Protein AF-A0AAW8H2S9-F1 (afdb_monomer_lite)

Radius of gyration: 12.81 Å; chains: 1; bounding box: 28×32×35 Å

Organism: NCBI:txid885040

Secondary structure (DSSP, 8-state):
--HHHHHHHHHHHHHHHHHHHHHTTSSSPPPHHHHHHHHHHHHHHHHGGGT--HHHHHHHHHHHTTSS----

Foldseek 3Di:
DDPVLVVLLLVLLVVLLVQLVVQQVDPPRDDSCVRNVVSLVVSCVVSVVSVDDSVRSVVSNCVVVVNDDDDD

Structure (mmCIF, N/CA/C/O backbone):
data_AF-A0AAW8H2S9-F1
#
_entry.id   AF-A0AAW8H2S9-F1
#
loop_
_atom_site.group_PDB
_atom_site.id
_atom_site.type_symbol
_atom_site.label_atom_id
_atom_site.label_alt_id
_atom_site.label_comp_id
_atom_site.label_asym_id
_atom_site.label_entity_id
_atom_site.label_seq_id
_atom_site.pdbx_PDB_ins_code
_atom_site.Car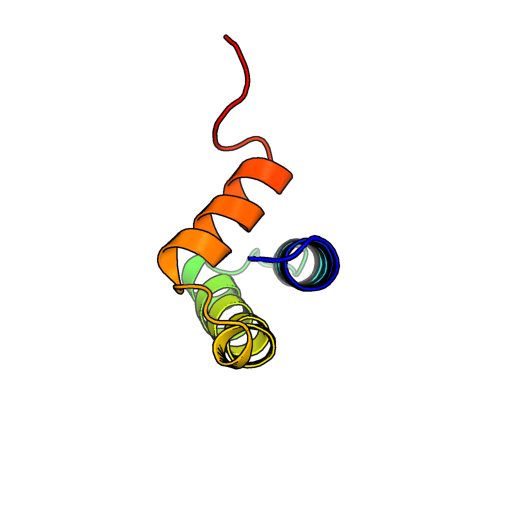tn_x
_atom_site.Cartn_y
_atom_site.Cartn_z
_atom_site.occupancy
_atom_site.B_iso_or_equiv
_atom_site.auth_seq_id
_atom_site.auth_comp_id
_atom_site.auth_asym_id
_atom_site.auth_atom_id
_atom_site.pdbx_PDB_model_num
ATOM 1 N N . MET A 1 1 ? -12.253 5.709 13.166 1.00 73.56 1 MET A N 1
ATOM 2 C CA . MET A 1 1 ? -11.068 4.847 12.950 1.00 73.56 1 MET A CA 1
ATOM 3 C C . MET A 1 1 ? -10.157 5.051 14.147 1.00 73.56 1 MET A C 1
ATOM 5 O O . MET A 1 1 ? -10.082 6.187 14.587 1.00 73.56 1 MET A O 1
ATOM 9 N N . ASN A 1 2 ? -9.570 4.006 14.735 1.00 91.00 2 ASN A N 1
ATOM 10 C CA . ASN A 1 2 ? -8.668 4.184 15.883 1.00 91.00 2 ASN A CA 1
ATOM 11 C C . ASN A 1 2 ? -7.206 4.323 15.419 1.00 91.00 2 ASN A C 1
ATOM 13 O O . ASN A 1 2 ? -6.869 3.918 14.303 1.00 91.00 2 ASN A O 1
ATOM 17 N N . GLN A 1 3 ? -6.341 4.837 16.298 1.00 93.06 3 GLN A N 1
ATOM 18 C CA . GLN A 1 3 ? -4.925 5.082 16.001 1.00 93.06 3 GLN A CA 1
ATOM 19 C C . GLN A 1 3 ? -4.196 3.828 15.494 1.00 93.06 3 GLN A C 1
ATOM 21 O O . GLN A 1 3 ? -3.394 3.902 14.567 1.00 93.06 3 GLN A O 1
ATOM 26 N N . ALA A 1 4 ? -4.483 2.658 16.072 1.00 94.06 4 ALA A N 1
ATOM 27 C CA . ALA A 1 4 ? -3.859 1.401 15.661 1.00 94.06 4 ALA A CA 1
ATOM 28 C C . ALA A 1 4 ? -4.200 1.042 14.205 1.00 94.06 4 ALA A C 1
ATOM 30 O O . ALA A 1 4 ? -3.335 0.614 13.441 1.00 94.06 4 ALA A O 1
ATOM 31 N N . THR A 1 5 ? -5.449 1.275 13.805 1.00 93.88 5 THR A N 1
ATOM 32 C CA . THR A 1 5 ? -5.928 1.026 12.444 1.00 93.88 5 THR A CA 1
ATOM 33 C C . THR A 1 5 ? -5.289 1.999 11.452 1.00 93.88 5 THR A C 1
ATOM 35 O O . THR A 1 5 ? -4.850 1.594 10.376 1.00 93.88 5 THR A O 1
ATOM 38 N N . GLU A 1 6 ? -5.185 3.279 11.816 1.00 93.81 6 GLU A N 1
ATOM 39 C CA . GLU A 1 6 ? -4.518 4.287 10.985 1.00 93.81 6 GLU A CA 1
ATOM 40 C C . GLU A 1 6 ? -3.031 3.974 10.803 1.00 93.81 6 GLU A C 1
ATOM 42 O O . GLU A 1 6 ? -2.532 3.997 9.676 1.00 93.81 6 GLU A O 1
ATOM 47 N N . ASN A 1 7 ? -2.345 3.589 11.880 1.00 95.25 7 ASN A N 1
ATOM 48 C CA . ASN A 1 7 ? -0.943 3.182 11.839 1.00 95.25 7 ASN A CA 1
ATOM 49 C C . ASN A 1 7 ? -0.741 1.952 10.940 1.00 95.25 7 ASN A C 1
ATOM 51 O O . ASN A 1 7 ? 0.189 1.927 10.134 1.00 95.25 7 ASN A O 1
ATOM 55 N N . ALA A 1 8 ? -1.628 0.954 11.024 1.00 96.25 8 ALA A N 1
ATOM 56 C CA . ALA A 1 8 ? -1.578 -0.231 10.167 1.00 96.25 8 ALA A CA 1
ATOM 57 C C . ALA A 1 8 ? -1.736 0.128 8.678 1.00 96.25 8 ALA A C 1
ATOM 59 O O . ALA A 1 8 ? -0.993 -0.374 7.832 1.00 96.25 8 ALA A O 1
ATOM 60 N N . ILE A 1 9 ? -2.647 1.051 8.354 1.00 96.56 9 ILE A N 1
ATOM 61 C CA . ILE A 1 9 ? -2.846 1.528 6.980 1.00 96.56 9 ILE A CA 1
ATOM 62 C C . ILE A 1 9 ? -1.639 2.305 6.475 1.00 96.56 9 ILE A C 1
ATOM 64 O O . ILE A 1 9 ? -1.215 2.089 5.342 1.00 96.56 9 ILE A O 1
ATOM 68 N N . GLN A 1 10 ? -1.075 3.195 7.291 1.00 95.88 10 GLN A N 1
ATOM 69 C CA . GLN A 1 10 ? 0.120 3.948 6.916 1.00 95.88 10 GLN A CA 1
ATOM 70 C C . GLN A 1 10 ? 1.321 3.025 6.691 1.00 95.88 10 GLN A C 1
ATOM 72 O O . GLN A 1 10 ? 2.044 3.189 5.706 1.00 95.88 10 GLN A O 1
ATOM 77 N N . ALA A 1 11 ? 1.506 2.023 7.555 1.00 97.56 11 ALA A N 1
ATOM 78 C CA . ALA A 1 11 ? 2.564 1.033 7.408 1.00 97.56 11 ALA A CA 1
ATOM 79 C C . ALA A 1 11 ? 2.421 0.248 6.095 1.00 97.56 11 ALA A C 1
ATOM 81 O O . ALA A 1 11 ? 3.393 0.108 5.349 1.00 97.56 11 ALA A O 1
ATOM 82 N N . GLU A 1 12 ? 1.213 -0.209 5.767 1.00 98.00 12 GLU A N 1
ATOM 83 C CA . GLU A 1 12 ? 0.969 -0.935 4.521 1.00 98.00 12 GLU A CA 1
ATOM 84 C C . GLU A 1 12 ? 1.095 -0.035 3.282 1.00 98.00 12 GLU A C 1
ATOM 86 O O . GLU A 1 12 ? 1.663 -0.442 2.268 1.00 98.00 12 GLU A O 1
ATOM 91 N N . ALA A 1 13 ? 0.645 1.219 3.367 1.00 97.19 13 ALA A N 1
ATOM 92 C CA . ALA A 1 13 ? 0.813 2.207 2.305 1.00 97.19 13 ALA A CA 1
ATOM 93 C C . ALA A 1 13 ? 2.299 2.484 2.020 1.00 97.19 13 ALA A C 1
ATOM 95 O O . ALA A 1 13 ? 2.700 2.569 0.856 1.00 97.19 13 ALA A O 1
ATOM 96 N N . LYS A 1 14 ? 3.135 2.561 3.065 1.00 97.62 14 LYS A N 1
ATOM 97 C CA . LYS A 1 14 ? 4.591 2.690 2.925 1.00 97.62 14 LYS A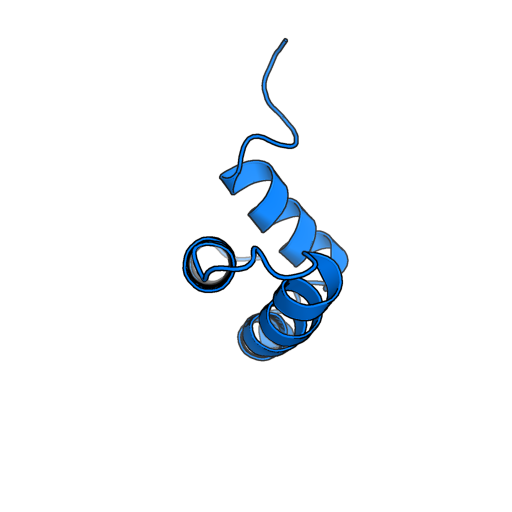 CA 1
ATOM 98 C C . LYS A 1 14 ? 5.189 1.475 2.213 1.00 97.62 14 LYS A C 1
ATOM 100 O O . LYS A 1 14 ? 5.879 1.656 1.213 1.00 97.62 14 LYS A O 1
ATOM 105 N N . ARG A 1 15 ? 4.845 0.253 2.641 1.00 98.19 15 ARG A N 1
ATOM 106 C CA . ARG A 1 15 ? 5.286 -0.993 1.978 1.00 98.19 15 ARG A CA 1
ATOM 107 C C . ARG A 1 15 ? 4.891 -1.027 0.503 1.00 98.19 15 ARG A C 1
ATOM 109 O O . ARG A 1 15 ? 5.720 -1.359 -0.339 1.00 98.19 15 ARG A O 1
ATOM 116 N N . CYS A 1 16 ? 3.658 -0.633 0.181 1.00 98.06 16 CYS A N 1
ATOM 117 C CA . CYS A 1 16 ? 3.194 -0.547 -1.201 1.00 98.06 16 CYS A CA 1
ATOM 118 C C . CYS A 1 16 ? 4.003 0.472 -2.015 1.00 98.06 16 CYS A C 1
ATOM 120 O O . CYS A 1 16 ? 4.378 0.198 -3.155 1.00 98.06 16 CYS A O 1
ATOM 122 N N . SER A 1 17 ? 4.281 1.645 -1.441 1.00 96.94 17 SER A N 1
ATOM 123 C CA . SER A 1 17 ?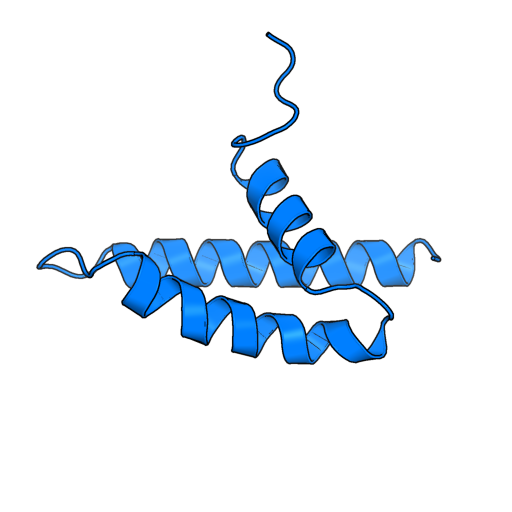 5.087 2.682 -2.089 1.00 96.94 17 SER A CA 1
ATOM 124 C C . SER A 1 17 ? 6.505 2.191 -2.387 1.00 96.94 17 SER A C 1
ATOM 126 O O . SER A 1 17 ? 6.993 2.347 -3.508 1.00 96.94 17 SER A O 1
ATOM 128 N N . ASP A 1 18 ? 7.143 1.535 -1.419 1.00 97.25 18 ASP A N 1
ATOM 129 C CA . ASP A 1 18 ? 8.495 0.997 -1.560 1.00 97.25 18 ASP A CA 1
ATOM 130 C C . ASP A 1 18 ? 8.548 -0.151 -2.577 1.00 97.25 18 ASP A C 1
ATOM 132 O O . ASP A 1 18 ? 9.457 -0.193 -3.408 1.00 97.25 18 ASP A O 1
ATOM 136 N N . ALA A 1 19 ? 7.536 -1.026 -2.596 1.00 97.00 19 ALA A N 1
ATOM 137 C CA . ALA A 1 19 ? 7.407 -2.084 -3.595 1.00 97.00 19 ALA A CA 1
ATOM 138 C C . ALA A 1 19 ? 7.284 -1.516 -5.017 1.00 97.00 19 ALA A C 1
ATOM 140 O O . ALA A 1 19 ? 7.984 -1.973 -5.922 1.00 97.00 19 ALA A O 1
ATOM 141 N N . ILE A 1 20 ? 6.458 -0.479 -5.214 1.00 95.88 20 ILE A N 1
ATOM 142 C CA . ILE A 1 20 ? 6.330 0.205 -6.509 1.00 95.88 20 ILE A CA 1
ATOM 143 C C . ILE A 1 20 ? 7.666 0.845 -6.896 1.00 95.88 20 ILE A C 1
ATOM 145 O O . ILE A 1 20 ? 8.141 0.638 -8.010 1.00 95.88 20 ILE A O 1
ATOM 149 N N . LYS A 1 21 ? 8.307 1.591 -5.987 1.00 94.38 21 LYS A N 1
ATOM 150 C CA . LYS A 1 21 ? 9.613 2.221 -6.247 1.00 94.38 21 LYS A CA 1
ATOM 151 C C . LYS A 1 21 ? 10.666 1.187 -6.630 1.00 94.38 21 LYS A C 1
ATOM 153 O O . LYS A 1 21 ? 11.424 1.433 -7.560 1.00 94.38 21 LYS A O 1
ATOM 158 N N . SER A 1 22 ? 10.704 0.047 -5.944 1.00 95.75 22 SER A N 1
ATOM 159 C CA . SER A 1 22 ? 11.635 -1.047 -6.229 1.00 95.75 22 SER A CA 1
ATOM 160 C C . SER A 1 22 ? 11.374 -1.675 -7.600 1.00 95.75 22 SER A C 1
ATOM 162 O O . SER A 1 22 ? 12.277 -1.734 -8.431 1.00 95.75 22 SER A O 1
ATOM 164 N N . ALA A 1 23 ? 10.125 -2.040 -7.895 1.00 95.06 23 ALA A N 1
ATOM 165 C CA . ALA A 1 23 ? 9.748 -2.638 -9.176 1.00 95.06 23 ALA A CA 1
ATOM 166 C C . ALA A 1 23 ? 9.987 -1.694 -10.372 1.00 95.06 23 ALA A C 1
ATOM 168 O O . ALA A 1 23 ? 10.317 -2.141 -11.467 1.00 95.06 23 ALA A O 1
ATOM 169 N N . MET A 1 24 ? 9.898 -0.379 -10.161 1.00 94.81 24 MET A N 1
ATOM 170 C CA . MET A 1 24 ? 10.192 0.631 -11.183 1.00 94.81 24 MET A CA 1
ATOM 171 C C . MET A 1 24 ? 11.696 0.842 -11.453 1.00 94.8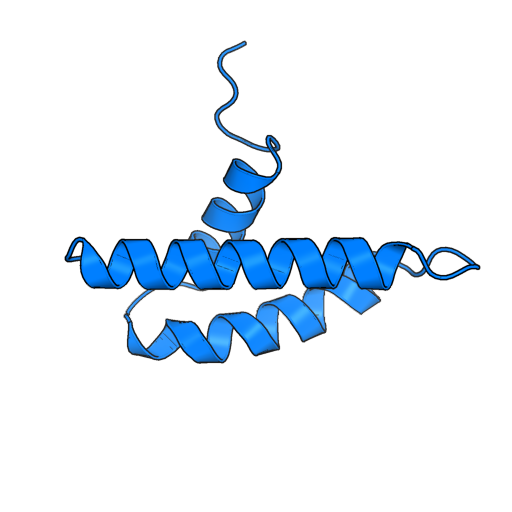1 24 MET A C 1
ATOM 173 O O . MET A 1 24 ? 12.025 1.549 -12.406 1.00 94.81 24 MET A O 1
ATOM 177 N N . LYS A 1 25 ? 12.610 0.271 -10.647 1.00 94.75 25 LYS A N 1
ATOM 178 C CA . LYS A 1 25 ? 14.074 0.375 -10.854 1.00 94.75 25 LYS A CA 1
ATOM 179 C C . LYS A 1 25 ? 14.616 -0.585 -11.920 1.00 94.75 25 LYS A C 1
ATOM 181 O O . LYS A 1 25 ? 15.759 -0.421 -12.343 1.00 94.75 25 LYS A O 1
ATOM 186 N N . VAL A 1 26 ? 13.826 -1.569 -12.351 1.00 93.00 26 VAL A N 1
ATOM 187 C CA . VAL A 1 26 ? 14.223 -2.540 -13.384 1.00 93.00 26 VAL A CA 1
ATOM 188 C C . VAL A 1 26 ? 14.399 -1.838 -14.739 1.00 93.00 26 VAL A C 1
ATOM 190 O O . VAL A 1 26 ? 13.676 -0.888 -15.044 1.00 93.00 26 VAL A O 1
ATOM 193 N N . LYS A 1 27 ? 15.375 -2.289 -15.544 1.00 89.44 27 LYS A N 1
ATOM 194 C CA . LYS A 1 27 ? 15.620 -1.797 -16.909 1.00 89.44 27 LYS A CA 1
ATOM 195 C C . LYS A 1 27 ? 15.252 -2.867 -17.952 1.00 89.44 27 LYS A C 1
ATOM 197 O O . LYS A 1 27 ? 15.652 -4.013 -17.765 1.00 89.44 27 LYS A O 1
ATOM 202 N N . PRO A 1 28 ? 14.558 -2.501 -19.049 1.00 89.69 28 PRO A N 1
ATOM 203 C CA . PRO A 1 28 ? 13.999 -1.175 -19.336 1.00 89.69 28 PRO A CA 1
ATOM 204 C C . PRO A 1 28 ? 12.906 -0.782 -18.332 1.00 89.69 28 PRO A C 1
ATOM 206 O O . PRO A 1 28 ? 12.258 -1.645 -17.743 1.00 89.69 28 PRO A O 1
ATOM 209 N N . LYS A 1 29 ? 12.734 0.530 -18.110 1.00 93.00 29 LYS A N 1
ATOM 210 C CA . LYS A 1 29 ? 11.788 1.044 -17.111 1.00 93.00 29 LYS A CA 1
ATOM 211 C C . LYS A 1 29 ? 10.374 0.563 -17.461 1.00 93.00 29 LYS A C 1
ATOM 213 O O . LYS A 1 29 ? 9.881 0.914 -18.535 1.00 93.00 29 LYS A O 1
ATOM 218 N N . PRO A 1 30 ? 9.710 -0.215 -16.591 1.00 93.94 30 PRO A N 1
ATOM 219 C CA . PRO A 1 30 ? 8.396 -0.755 -16.902 1.00 93.94 30 PRO A CA 1
ATOM 220 C C . PRO A 1 30 ? 7.327 0.343 -16.899 1.00 93.94 30 PRO A C 1
ATOM 222 O O . PRO A 1 30 ? 7.481 1.404 -16.282 1.00 93.94 30 PRO A O 1
ATOM 225 N N . LYS A 1 31 ? 6.200 0.078 -17.569 1.00 95.38 31 LYS A N 1
ATOM 226 C CA . LYS A 1 31 ? 5.036 0.971 -17.544 1.00 95.38 31 LYS A CA 1
ATOM 227 C C . LYS A 1 31 ? 4.474 1.046 -16.124 1.00 95.38 31 LYS A C 1
ATOM 229 O O . LYS A 1 31 ? 4.157 0.021 -15.521 1.00 95.38 31 LYS A O 1
ATOM 234 N N . PHE A 1 32 ? 4.301 2.268 -15.618 1.00 92.00 32 PHE A N 1
ATOM 235 C CA . PHE A 1 32 ? 3.873 2.503 -14.238 1.00 92.00 32 PHE A CA 1
ATOM 236 C C . PHE A 1 32 ? 2.552 1.804 -13.894 1.00 92.00 32 PHE A C 1
ATOM 238 O O . PHE A 1 32 ? 2.472 1.151 -12.859 1.00 92.00 32 PHE A O 1
ATOM 245 N N . ASP A 1 33 ? 1.528 1.882 -14.749 1.00 93.75 33 ASP A N 1
ATOM 246 C CA . ASP A 1 33 ? 0.244 1.199 -14.523 1.00 93.75 33 ASP A CA 1
ATOM 247 C C . ASP A 1 33 ? 0.380 -0.320 -14.407 1.00 93.75 33 ASP A C 1
ATOM 249 O O . ASP A 1 33 ? -0.260 -0.931 -13.555 1.00 93.75 33 ASP A O 1
ATOM 253 N N . SER A 1 34 ? 1.231 -0.925 -15.237 1.00 94.62 34 SER A N 1
ATOM 254 C CA . SER A 1 34 ? 1.449 -2.375 -15.250 1.00 94.62 34 SER A CA 1
ATOM 255 C C . SER A 1 34 ? 2.100 -2.871 -13.957 1.00 94.62 34 SER A C 1
ATOM 257 O O . SER A 1 34 ? 1.869 -4.006 -13.554 1.00 94.62 34 SER A O 1
ATOM 259 N N . VAL A 1 35 ? 2.877 -2.017 -13.286 1.00 95.69 35 VAL A N 1
ATOM 260 C CA . VAL A 1 35 ? 3.523 -2.313 -11.998 1.00 95.69 35 VAL A CA 1
ATOM 261 C C . VAL A 1 35 ? 2.632 -1.934 -10.816 1.00 95.69 35 VAL A C 1
ATOM 263 O O . VAL A 1 35 ? 2.469 -2.702 -9.871 1.00 95.69 35 VAL A O 1
ATOM 266 N N . SER A 1 36 ? 2.049 -0.739 -10.850 1.00 94.69 36 SER A N 1
ATOM 267 C CA . SER A 1 36 ? 1.326 -0.167 -9.714 1.00 94.69 36 SER A CA 1
ATOM 268 C C . SER A 1 36 ? -0.022 -0.837 -9.471 1.00 94.69 36 SER A C 1
ATOM 270 O O . SER A 1 36 ? -0.333 -1.108 -8.317 1.00 94.69 36 SER A O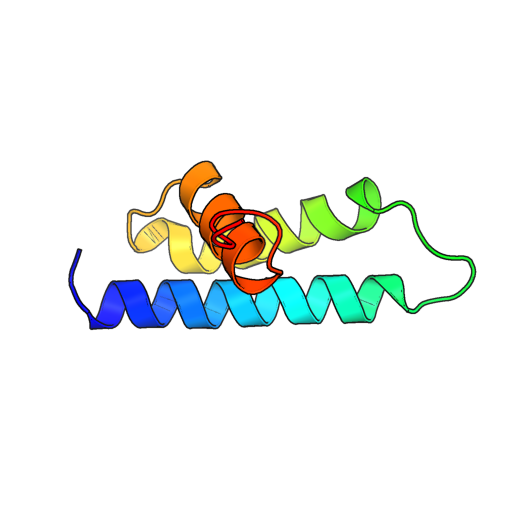 1
ATOM 272 N N . LYS A 1 37 ? -0.803 -1.172 -10.507 1.00 95.88 37 LYS A N 1
ATOM 273 C CA . LYS A 1 37 ? -2.124 -1.811 -10.349 1.00 95.88 37 LYS A CA 1
ATOM 274 C C . LYS A 1 37 ? -2.087 -3.124 -9.548 1.00 95.88 37 LYS A C 1
ATOM 276 O O . LYS A 1 37 ? -2.824 -3.210 -8.563 1.00 95.88 37 LYS A O 1
ATOM 281 N N . PRO A 1 38 ? -1.251 -4.126 -9.891 1.00 97.06 38 PRO A N 1
ATOM 282 C CA . PRO A 1 38 ? -1.210 -5.372 -9.125 1.00 97.06 38 PRO A CA 1
ATOM 283 C C . PRO A 1 38 ? -0.689 -5.165 -7.696 1.00 97.06 38 PRO A C 1
ATOM 285 O O . PRO A 1 38 ? -1.214 -5.772 -6.763 1.00 97.06 38 PRO A O 1
ATOM 288 N N . LEU A 1 39 ? 0.285 -4.270 -7.494 1.00 97.50 39 LEU A N 1
ATOM 289 C CA . LEU A 1 39 ? 0.813 -3.958 -6.161 1.00 97.50 39 LEU A CA 1
ATOM 290 C C . LEU A 1 39 ? -0.230 -3.252 -5.286 1.00 97.50 39 LEU A C 1
ATOM 292 O O . LEU A 1 39 ? -0.470 -3.678 -4.159 1.00 97.50 39 LEU A O 1
ATOM 296 N N . LEU A 1 40 ? -0.910 -2.234 -5.818 1.00 97.31 40 LEU A N 1
ATOM 297 C CA . LEU A 1 40 ? -1.992 -1.535 -5.125 1.00 97.31 40 LEU A CA 1
ATOM 298 C C . LEU A 1 40 ? -3.112 -2.498 -4.730 1.00 97.31 40 LEU A C 1
ATOM 300 O O . LEU A 1 40 ? -3.572 -2.448 -3.594 1.00 97.31 40 LEU A O 1
ATOM 304 N N . SER A 1 41 ? -3.518 -3.402 -5.628 1.00 97.50 41 SER A N 1
ATOM 305 C CA . SER A 1 41 ? -4.536 -4.416 -5.330 1.00 97.50 41 SER A CA 1
ATOM 306 C C . SER A 1 41 ? -4.090 -5.369 -4.218 1.00 97.50 41 SER A C 1
ATOM 308 O O . SER A 1 41 ? -4.858 -5.635 -3.294 1.00 97.50 41 SER A O 1
ATOM 310 N N . LYS A 1 42 ? -2.845 -5.863 -4.280 1.00 97.88 42 LYS A N 1
ATOM 311 C CA . LYS A 1 42 ? -2.281 -6.786 -3.284 1.00 97.88 42 LYS A CA 1
ATOM 312 C C . LYS A 1 42 ? -2.226 -6.153 -1.894 1.00 97.88 42 LYS A C 1
ATOM 314 O O . LYS A 1 42 ? -2.702 -6.744 -0.934 1.00 97.88 42 LYS A O 1
ATOM 319 N N . HIS A 1 43 ? -1.670 -4.950 -1.791 1.00 98.06 43 HIS A N 1
ATOM 320 C CA . HIS A 1 43 ? -1.529 -4.258 -0.512 1.00 98.06 43 HIS A CA 1
ATOM 321 C C . HIS A 1 43 ? -2.877 -3.764 0.029 1.00 98.06 43 HIS A C 1
ATOM 323 O O . HIS A 1 43 ? -3.116 -3.820 1.233 1.00 98.06 43 HIS A O 1
ATOM 329 N N . TYR A 1 44 ? -3.801 -3.354 -0.846 1.00 98.25 44 TYR A N 1
ATOM 330 C CA . TYR A 1 44 ? -5.149 -2.977 -0.426 1.00 98.25 44 TYR A CA 1
ATOM 331 C C . TYR A 1 44 ? -5.904 -4.143 0.218 1.00 98.25 44 TYR A C 1
ATOM 333 O O . TYR A 1 44 ? -6.602 -3.933 1.206 1.00 98.25 44 TYR A O 1
ATOM 341 N N . ALA A 1 45 ? -5.744 -5.371 -0.284 1.00 97.94 45 ALA A N 1
ATOM 342 C CA . ALA A 1 45 ? -6.395 -6.545 0.296 1.00 97.94 45 ALA A CA 1
ATOM 343 C C . ALA A 1 45 ? -6.056 -6.742 1.787 1.00 97.94 45 ALA A C 1
ATOM 345 O O . ALA A 1 45 ? -6.929 -7.149 2.550 1.00 97.94 45 ALA A O 1
ATOM 346 N N . ASN A 1 46 ? -4.845 -6.370 2.217 1.00 97.06 46 ASN A N 1
ATOM 347 C CA . ASN A 1 46 ? -4.401 -6.477 3.613 1.00 97.06 46 ASN A CA 1
ATOM 348 C C . ASN A 1 46 ? -5.094 -5.470 4.541 1.00 97.06 46 ASN A C 1
ATOM 350 O O . ASN A 1 46 ? -5.295 -5.745 5.721 1.00 97.06 46 ASN A O 1
ATOM 354 N N . VAL A 1 47 ? -5.464 -4.301 4.016 1.00 96.56 47 VAL A N 1
ATOM 355 C CA . VAL A 1 47 ? -6.087 -3.219 4.796 1.00 96.56 47 VAL A CA 1
ATOM 356 C C . VAL A 1 47 ? -7.584 -3.081 4.547 1.00 96.56 47 VAL A C 1
ATOM 358 O O . VAL A 1 47 ? -8.263 -2.396 5.303 1.00 96.56 47 VAL A O 1
ATOM 361 N N . LYS A 1 48 ? -8.139 -3.752 3.535 1.00 96.62 48 LYS A N 1
ATOM 362 C CA . LYS A 1 48 ? -9.579 -3.768 3.253 1.00 96.62 48 LYS A CA 1
ATOM 363 C C . LYS A 1 48 ? -10.425 -4.172 4.478 1.00 96.62 48 LYS A C 1
ATOM 365 O O . LYS A 1 48 ? -11.411 -3.480 4.726 1.00 96.62 48 LYS A O 1
ATOM 370 N N . PRO A 1 49 ? -10.054 -5.190 5.289 1.00 97.00 49 PRO A N 1
ATOM 371 C CA . PRO A 1 49 ? -10.802 -5.548 6.502 1.00 97.00 49 PRO A CA 1
ATOM 372 C C . PRO A 1 49 ? -10.816 -4.448 7.572 1.00 97.00 49 PRO A C 1
ATOM 374 O O . PRO A 1 49 ? -11.673 -4.452 8.447 1.00 97.00 49 PRO A O 1
ATOM 377 N N . LEU A 1 50 ? -9.894 -3.484 7.490 1.00 95.31 50 LEU A N 1
ATOM 378 C CA . LEU A 1 50 ? -9.798 -2.348 8.405 1.00 95.31 50 LEU A CA 1
ATOM 379 C C . LEU A 1 50 ? -10.800 -1.224 8.081 1.00 95.31 50 LEU A C 1
ATOM 381 O O . LEU A 1 50 ? -10.793 -0.186 8.739 1.00 95.31 50 LEU A O 1
ATOM 385 N N . GLY A 1 51 ? -11.639 -1.395 7.052 1.00 93.69 51 GLY A N 1
ATOM 386 C CA . GLY A 1 51 ? -12.688 -0.441 6.682 1.00 93.69 51 GLY A CA 1
ATOM 387 C C . GLY A 1 51 ? -12.215 0.734 5.820 1.00 93.69 51 GLY A C 1
ATOM 388 O O . GLY A 1 51 ? -12.956 1.699 5.640 1.00 93.69 51 GLY A O 1
ATOM 389 N N . VAL A 1 52 ? -10.997 0.685 5.268 1.00 95.25 52 VAL A N 1
ATOM 390 C CA . VAL A 1 52 ? -10.493 1.726 4.358 1.00 95.25 52 VAL A CA 1
ATOM 391 C C . VAL A 1 52 ? -10.965 1.488 2.922 1.00 95.25 52 VAL A C 1
ATOM 393 O O . VAL A 1 52 ? -10.960 0.365 2.411 1.00 95.25 52 VAL A O 1
ATOM 396 N N . THR A 1 53 ? -11.353 2.560 2.231 1.00 96.62 53 THR A N 1
ATOM 397 C CA . THR A 1 53 ? -11.6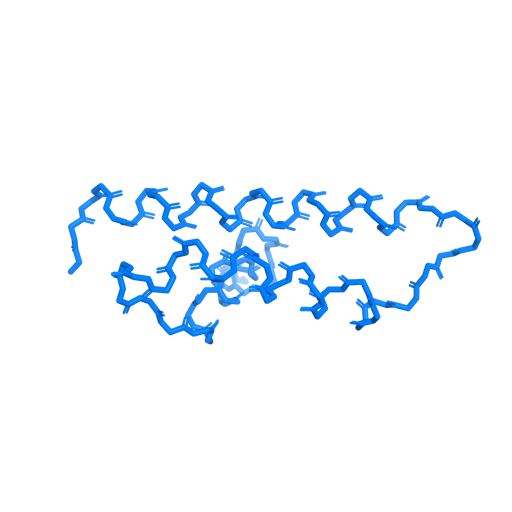60 2.493 0.797 1.00 96.62 53 THR A CA 1
ATOM 398 C C . THR A 1 53 ? -10.377 2.449 -0.030 1.00 96.62 53 THR A C 1
ATOM 400 O O . THR A 1 53 ? -9.337 2.973 0.377 1.00 96.62 53 THR A O 1
ATOM 403 N N . PHE A 1 54 ? -10.447 1.865 -1.228 1.00 96.94 54 PHE A N 1
ATOM 404 C CA . PHE A 1 54 ? -9.305 1.833 -2.145 1.00 96.94 54 PHE A CA 1
ATOM 405 C C . PHE A 1 54 ? -8.795 3.245 -2.469 1.00 96.94 54 PHE A C 1
ATOM 407 O O . PHE A 1 54 ? -7.597 3.504 -2.397 1.00 96.94 54 PHE A O 1
ATOM 414 N N . VAL A 1 55 ? -9.709 4.187 -2.733 1.00 95.62 55 VAL A N 1
ATOM 415 C CA . VAL A 1 55 ? -9.369 5.593 -3.005 1.00 95.62 55 VAL A CA 1
ATOM 416 C C . VAL A 1 55 ? -8.607 6.208 -1.833 1.00 95.62 55 VAL A C 1
ATOM 418 O O . VAL A 1 55 ? -7.545 6.788 -2.040 1.00 95.62 55 VAL A O 1
ATOM 421 N N . LYS A 1 56 ? -9.087 6.028 -0.594 1.00 94.38 56 LYS A N 1
ATOM 422 C CA . LYS A 1 56 ? -8.407 6.549 0.599 1.00 94.38 56 LYS A CA 1
ATOM 423 C C . LYS A 1 56 ? -7.013 5.945 0.759 1.00 94.38 56 LYS A C 1
ATOM 425 O O . LYS A 1 56 ? -6.078 6.682 1.063 1.00 94.38 56 LYS A O 1
ATOM 430 N N . PHE A 1 57 ? -6.857 4.643 0.520 1.00 96.44 57 PHE A N 1
ATOM 431 C CA . PHE A 1 57 ? -5.557 3.972 0.556 1.00 96.44 57 PHE A CA 1
ATOM 432 C C . PHE A 1 57 ? -4.580 4.559 -0.477 1.00 96.44 57 PHE A C 1
ATOM 434 O O . PHE A 1 57 ? -3.461 4.936 -0.129 1.00 96.44 57 PHE A O 1
ATOM 441 N N . VAL A 1 58 ? -5.029 4.747 -1.722 1.00 95.19 58 VAL A N 1
ATOM 442 C CA . VAL A 1 58 ? -4.240 5.402 -2.779 1.00 95.19 58 VAL A CA 1
ATOM 443 C C . VAL A 1 58 ? -3.883 6.844 -2.398 1.00 95.19 58 VAL A C 1
ATOM 445 O O . VAL A 1 58 ? -2.745 7.265 -2.603 1.00 95.19 58 VAL A O 1
ATOM 448 N N . SER A 1 59 ? -4.802 7.600 -1.788 1.00 94.06 59 SER A N 1
ATOM 449 C CA . SER A 1 59 ? -4.525 8.961 -1.311 1.00 94.06 59 SER A CA 1
ATOM 450 C C . SER A 1 59 ? -3.445 8.998 -0.226 1.00 94.06 59 SER A C 1
ATOM 452 O O . SER A 1 59 ? -2.605 9.896 -0.250 1.00 94.06 59 SER A O 1
ATOM 454 N N . VAL A 1 60 ? -3.428 8.032 0.702 1.00 94.56 60 VAL A N 1
ATOM 455 C CA . VAL A 1 60 ? -2.369 7.917 1.724 1.00 94.56 60 VAL A CA 1
ATOM 456 C C . VAL A 1 60 ? -1.013 7.688 1.056 1.00 94.56 60 VAL A C 1
ATOM 458 O O . VAL A 1 60 ? -0.059 8.398 1.363 1.00 94.56 60 VAL A O 1
ATOM 461 N N . ILE A 1 61 ? -0.933 6.780 0.078 1.00 95.19 61 ILE A N 1
ATOM 462 C CA . ILE A 1 61 ? 0.294 6.543 -0.704 1.00 95.19 61 ILE A CA 1
ATOM 463 C C . ILE A 1 61 ? 0.730 7.812 -1.453 1.00 95.19 61 ILE A C 1
ATOM 465 O O . ILE A 1 61 ? 1.918 8.130 -1.505 1.00 95.19 61 ILE A O 1
ATOM 469 N N . GLY A 1 62 ? -0.219 8.553 -2.031 1.00 92.88 62 GLY A N 1
ATOM 470 C CA . GLY A 1 62 ? 0.050 9.815 -2.719 1.00 92.88 62 GLY A CA 1
ATOM 471 C C . GLY A 1 62 ? 0.668 10.870 -1.799 1.00 92.88 62 GLY A C 1
ATOM 472 O O . GLY A 1 62 ? 1.682 11.463 -2.162 1.00 92.88 62 GLY A O 1
ATOM 473 N N . ARG A 1 63 ? 0.117 11.047 -0.592 1.00 91.81 63 ARG A N 1
ATOM 474 C CA . ARG A 1 63 ? 0.662 11.956 0.434 1.00 91.81 63 ARG A CA 1
ATOM 475 C C . ARG A 1 63 ? 2.053 11.531 0.902 1.00 91.81 63 ARG A C 1
ATOM 477 O O . ARG A 1 63 ? 2.946 12.365 0.950 1.00 91.81 63 ARG A O 1
ATOM 484 N N . LEU A 1 64 ? 2.269 10.234 1.146 1.00 90.12 64 LEU A N 1
ATOM 485 C CA . LEU A 1 64 ? 3.592 9.691 1.503 1.00 90.12 64 LEU A CA 1
ATOM 486 C C . LEU A 1 64 ? 4.663 9.978 0.441 1.00 90.12 64 LEU A C 1
ATOM 488 O O . LEU A 1 64 ? 5.845 10.066 0.756 1.00 90.12 64 LEU A O 1
ATOM 492 N N . ASN A 1 65 ? 4.257 10.100 -0.822 1.00 88.31 65 ASN A N 1
ATOM 493 C CA . ASN A 1 65 ? 5.148 10.412 -1.935 1.00 88.31 65 ASN A CA 1
ATOM 494 C C . ASN A 1 65 ? 5.194 11.908 -2.282 1.00 88.31 65 ASN A C 1
ATOM 496 O O . ASN A 1 65 ? 5.728 12.251 -3.333 1.00 88.31 65 ASN A O 1
ATOM 500 N N . GLY A 1 66 ? 4.613 12.783 -1.455 1.00 85.69 66 GLY A N 1
ATOM 501 C CA . GLY A 1 66 ? 4.592 14.229 -1.690 1.00 85.69 66 GLY A CA 1
ATOM 502 C C . GLY A 1 66 ? 3.770 14.664 -2.908 1.00 85.69 66 GLY A C 1
ATOM 503 O O . GLY A 1 66 ? 3.951 15.770 -3.397 1.00 85.69 66 GLY A O 1
ATOM 504 N N . ARG A 1 67 ? 2.872 13.815 -3.435 1.00 79.75 67 ARG A N 1
ATOM 505 C CA . ARG A 1 67 ? 2.033 14.163 -4.601 1.00 79.75 67 ARG A CA 1
ATOM 506 C C . ARG A 1 67 ? 0.862 15.082 -4.261 1.00 79.75 67 ARG A C 1
ATOM 508 O O . ARG A 1 67 ? 0.349 15.746 -5.151 1.00 79.75 67 ARG A O 1
ATOM 515 N N . TYR A 1 68 ? 0.406 15.069 -3.010 1.00 75.38 68 TYR A N 1
ATOM 516 C CA . TYR A 1 68 ? -0.759 15.821 -2.542 1.00 75.38 68 TYR A CA 1
ATOM 517 C C . TYR A 1 68 ? -0.488 16.369 -1.140 1.00 75.38 68 TYR A C 1
ATOM 519 O O . TYR A 1 68 ? 0.115 15.663 -0.333 1.00 75.38 68 TYR A O 1
ATOM 527 N N . GLY A 1 69 ? -1.005 17.562 -0.826 1.00 63.91 69 GLY A N 1
ATOM 528 C CA . GLY A 1 69 ? -0.916 18.147 0.518 1.00 63.91 69 GLY A CA 1
ATOM 529 C C . GLY A 1 69 ? 0.469 18.675 0.900 1.00 63.91 69 GLY A C 1
ATOM 530 O O . GLY A 1 69 ? 0.741 18.806 2.087 1.00 63.91 69 GLY A O 1
ATOM 531 N N . VAL A 1 70 ? 1.333 18.948 -0.083 1.00 60.66 70 VAL A N 1
ATOM 532 C CA . VAL A 1 70 ? 2.475 19.844 0.120 1.00 60.66 70 VAL A CA 1
ATOM 533 C C . VAL A 1 70 ? 1.917 21.266 0.151 1.00 60.66 70 VAL A C 1
ATOM 535 O O . VAL A 1 70 ? 1.243 21.674 -0.797 1.00 60.66 70 VAL A O 1
ATOM 538 N N . GLU A 1 71 ? 2.095 21.972 1.268 1.00 55.44 71 GLU A N 1
ATOM 539 C CA . GLU A 1 71 ? 1.844 23.415 1.312 1.00 55.44 71 GLU A CA 1
ATOM 540 C C . GLU A 1 71 ? 2.714 24.061 0.223 1.00 55.44 71 GLU A C 1
ATOM 542 O O . GLU A 1 71 ? 3.904 23.753 0.120 1.00 55.44 71 GLU A O 1
ATOM 547 N N . SER A 1 72 ? 2.075 24.823 -0.671 1.00 57.66 72 SER A N 1
ATOM 548 C CA . SER A 1 72 ? 2.761 25.639 -1.682 1.00 57.66 72 SER A CA 1
ATOM 549 C C . SER A 1 72 ? 3.225 26.947 -1.069 1.00 57.66 72 SER A C 1
ATOM 551 O O . SER A 1 72 ? 2.483 27.456 -0.199 1.00 57.66 72 SER A O 1
#

pLDDT: mean 92.31, std 9.19, range [55.44, 98.25]

Sequence (72 aa):
MNQATENAIQAEAKRCSDAIKSAMKVKPKPKFDSVSKPLLSKHYANVKPLGVTFVKFVSVIGRLNGRYGVES